Protein AF-A0A1Y1MRV2-F1 (afdb_monomer)

Nearest PDB structures (foldseek):
  1xfr-assembly1_A  TM=6.584E-01  e=7.937E-01  Bombyx mori
  4inx-assembly1_A  TM=5.663E-01  e=7.131E-01  Amyelois transitella
  7nyj-assembly1_A  TM=6.440E-01  e=1.094E+00  Varroa destructor
  1dqe-assembly1_A  TM=5.915E-01  e=1.356E+00  Bombyx mori
  7nza-assembly1_B  TM=6.268E-01  e=1.679E+00  Varroa destructor

Sequence (108 aa):
MKGIFYVLSFFLPLLVADPVKDEDVCLNKLYLDKDVMKPLLEQVIHPVEESVDYNAFLECFWKRIGYMDERGDLYWDDIRVDYEAKFGKSDQLMRVVVHCKKTTPTGQ

Foldseek 3Di:
DFVQLQQVLLCQVVLDPCLPVLLVVLCVVLVHDCVVCVVVSPDNGDRRPPDPSNVSSSQSSCVSVPQADPVGDGVLVVSQVSNCVRPNDDPVSVVSSVVNVVPPPPDD

Solvent-accessible surface area (backbone atoms only — not comparable to full-atom values): 6535 Å² total; per-residue (Å²): 120,62,80,46,62,39,63,46,58,60,46,43,76,77,73,42,95,59,52,67,65,52,48,53,51,30,32,62,75,67,72,48,58,63,81,73,44,43,68,66,70,71,46,63,72,62,84,67,86,79,43,71,67,56,52,55,38,50,55,46,39,36,40,70,77,64,43,27,49,97,89,70,51,65,44,60,68,57,58,47,51,56,45,32,72,74,72,43,91,48,73,66,57,53,53,48,53,55,52,37,62,71,62,39,75,75,90,126

Secondary structure (DSSP, 8-state):
--SHHHHHHHHHHHH-S-HHHHHHHHHHHHT--HHHHHHHHH-S---GGG-HHHHHHHHHHHHHTTSB-TTS-B-HHHHHHHHHHHH---HHHHHHHHHHHHHS----

Structure (mmCIF, N/CA/C/O backbone):
data_AF-A0A1Y1MRV2-F1
#
_entry.id   AF-A0A1Y1MRV2-F1
#
loop_
_atom_site.group_PDB
_atom_site.id
_atom_site.type_symbol
_atom_site.label_atom_id
_atom_site.label_alt_id
_atom_site.label_comp_id
_atom_site.label_asym_id
_atom_site.label_entity_id
_atom_site.label_seq_id
_atom_site.pdbx_PDB_ins_code
_atom_site.Cartn_x
_atom_site.Cartn_y
_atom_site.Cartn_z
_atom_site.occupancy
_atom_site.B_iso_or_equiv
_atom_site.auth_seq_id
_atom_site.auth_comp_id
_atom_site.auth_asym_id
_atom_site.auth_atom_id
_atom_site.pdbx_PDB_model_num
ATOM 1 N N . MET A 1 1 ? 8.090 -0.874 11.199 1.00 47.12 1 MET A N 1
ATOM 2 C CA . MET A 1 1 ? 7.857 -0.328 9.845 1.00 47.12 1 MET A CA 1
ATOM 3 C C . MET A 1 1 ? 6.691 0.662 9.895 1.00 47.12 1 MET A C 1
ATOM 5 O O . MET A 1 1 ? 5.563 0.228 9.765 1.00 47.12 1 MET A O 1
ATOM 9 N N . LYS A 1 2 ? 6.915 1.955 10.199 1.00 47.12 2 LYS A N 1
ATOM 10 C CA . LYS A 1 2 ? 5.810 2.903 10.512 1.00 47.12 2 LYS A CA 1
ATOM 11 C C . LYS A 1 2 ? 5.676 4.088 9.538 1.00 47.12 2 LYS A C 1
ATOM 13 O O . LYS A 1 2 ? 4.581 4.366 9.080 1.00 47.12 2 LYS A O 1
ATOM 18 N N . GLY A 1 3 ? 6.774 4.728 9.122 1.00 44.69 3 GLY A N 1
ATOM 19 C CA . GLY A 1 3 ? 6.742 5.845 8.148 1.00 44.69 3 GLY A CA 1
ATOM 20 C C . GLY A 1 3 ? 6.622 5.426 6.675 1.00 44.69 3 GLY A C 1
ATOM 21 O O . GLY A 1 3 ? 6.618 6.255 5.775 1.00 44.69 3 GLY A O 1
ATOM 22 N N . ILE A 1 4 ? 6.562 4.125 6.431 1.00 51.69 4 ILE A N 1
ATOM 23 C CA . ILE A 1 4 ? 6.777 3.500 5.129 1.00 51.69 4 ILE A CA 1
ATOM 24 C C . ILE A 1 4 ? 5.469 3.378 4.338 1.00 51.69 4 ILE A C 1
ATOM 26 O O . ILE A 1 4 ? 5.418 3.697 3.152 1.00 51.69 4 ILE A O 1
ATOM 30 N N . PHE A 1 5 ? 4.391 2.985 5.016 1.00 54.88 5 PHE A N 1
ATOM 31 C CA . PHE A 1 5 ? 3.065 2.860 4.413 1.00 54.88 5 PHE A CA 1
ATOM 32 C C . PHE A 1 5 ? 2.466 4.210 3.993 1.00 54.88 5 PHE A C 1
ATOM 34 O O . PHE A 1 5 ? 1.745 4.282 2.998 1.00 54.88 5 PHE A O 1
ATOM 41 N N . TYR A 1 6 ? 2.845 5.287 4.692 1.00 54.09 6 TYR A N 1
ATOM 42 C CA . TYR A 1 6 ? 2.492 6.673 4.371 1.00 54.09 6 TYR A CA 1
ATOM 43 C C . TYR A 1 6 ? 2.788 7.024 2.913 1.00 54.09 6 TYR A C 1
ATOM 45 O O . TYR A 1 6 ? 1.934 7.535 2.199 1.00 54.09 6 TYR A O 1
ATOM 53 N N . VAL A 1 7 ? 4.007 6.735 2.453 1.00 52.62 7 VAL A N 1
ATOM 54 C CA . VAL A 1 7 ? 4.438 7.199 1.133 1.00 52.62 7 VAL A CA 1
ATOM 55 C C . VAL A 1 7 ? 3.922 6.297 0.021 1.00 52.62 7 VAL A C 1
ATOM 57 O O . VAL A 1 7 ? 3.755 6.740 -1.108 1.00 52.62 7 VAL A O 1
ATOM 60 N N . LEU A 1 8 ? 3.642 5.034 0.329 1.00 59.50 8 LEU A N 1
ATOM 61 C CA . LEU A 1 8 ? 3.126 4.100 -0.657 1.00 59.50 8 LEU A CA 1
ATOM 62 C C . LEU A 1 8 ? 1.633 4.286 -0.944 1.00 59.50 8 LEU A C 1
ATOM 64 O O . LEU A 1 8 ? 1.218 4.041 -2.073 1.00 59.50 8 LEU A O 1
ATOM 68 N N . SER A 1 9 ? 0.857 4.796 0.017 1.00 58.75 9 SER A N 1
ATOM 69 C CA . SER A 1 9 ? -0.553 5.180 -0.188 1.00 58.75 9 SER A CA 1
ATOM 70 C C . SER A 1 9 ? -0.709 6.209 -1.319 1.00 58.75 9 SER A C 1
ATOM 72 O O . SER A 1 9 ? -1.643 6.138 -2.109 1.00 58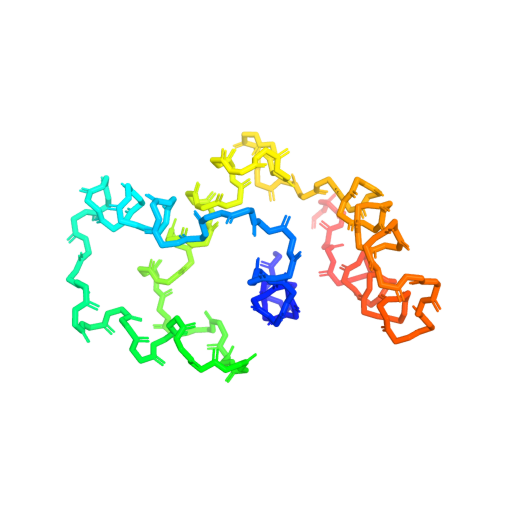.75 9 SER A O 1
ATOM 74 N N . PHE A 1 10 ? 0.286 7.085 -1.498 1.00 58.72 10 PHE A N 1
ATOM 75 C CA . PHE A 1 10 ? 0.367 8.010 -2.634 1.00 58.72 10 PHE A CA 1
ATOM 76 C C . PHE A 1 10 ? 0.469 7.295 -3.996 1.00 58.72 10 PHE A C 1
ATOM 78 O O . PHE A 1 10 ? -0.065 7.763 -4.999 1.00 58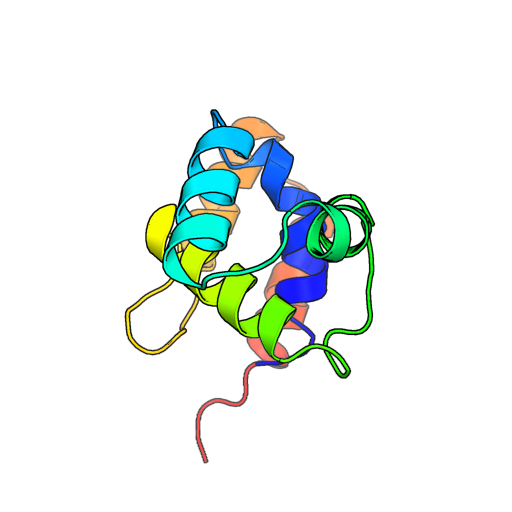.72 10 PHE A O 1
ATOM 85 N N . PHE A 1 11 ? 1.181 6.167 -4.045 1.00 60.19 11 PHE A N 1
ATOM 86 C CA . PHE A 1 11 ? 1.451 5.414 -5.273 1.00 60.19 11 PHE A CA 1
ATOM 87 C C . PHE A 1 11 ? 0.425 4.297 -5.535 1.00 60.19 11 PHE A C 1
ATOM 89 O O . PHE A 1 11 ? 0.420 3.716 -6.619 1.00 60.19 11 PHE A O 1
ATOM 96 N N . LEU A 1 12 ? -0.460 4.010 -4.575 1.00 63.50 12 LEU A N 1
ATOM 97 C CA . LEU A 1 12 ? -1.457 2.934 -4.630 1.00 63.50 12 LEU A CA 1
ATOM 98 C C . LEU A 1 12 ? -2.349 2.981 -5.886 1.00 63.50 12 LEU A C 1
ATOM 100 O O . LEU A 1 12 ? -2.393 1.984 -6.613 1.00 63.50 1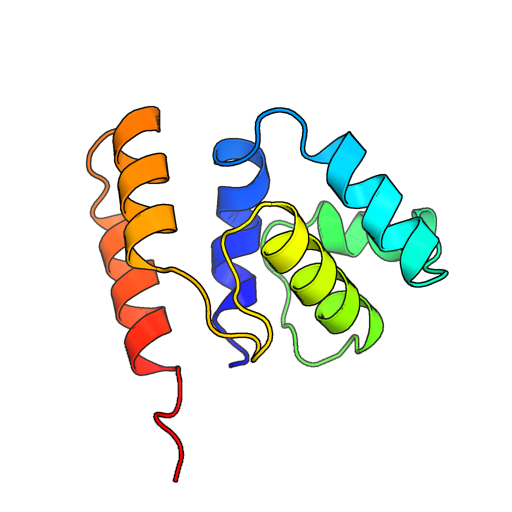2 LEU A O 1
ATOM 104 N N . PRO A 1 13 ? -2.995 4.122 -6.214 1.00 59.69 13 PRO A N 1
ATOM 105 C CA . PRO A 1 13 ? -3.885 4.213 -7.377 1.00 59.69 13 PRO A CA 1
ATOM 106 C C . PRO A 1 13 ? -3.135 4.078 -8.707 1.00 59.69 13 PRO A C 1
ATOM 108 O O . PRO A 1 13 ? -3.729 3.849 -9.755 1.00 59.69 13 PRO A O 1
ATOM 111 N N . LEU A 1 14 ? -1.816 4.263 -8.666 1.00 61.97 14 LEU A N 1
ATOM 112 C CA . LEU A 1 14 ? -0.937 4.269 -9.823 1.00 61.97 14 LEU A CA 1
ATOM 113 C C . LEU A 1 14 ? -0.379 2.866 -10.113 1.00 61.97 14 LEU A C 1
ATOM 115 O O . LEU A 1 14 ? -0.168 2.499 -11.273 1.00 61.97 14 LEU A O 1
ATOM 119 N N . LEU A 1 15 ? -0.166 2.057 -9.074 1.00 62.69 15 LEU A N 1
ATOM 120 C CA . LEU A 1 15 ? 0.409 0.715 -9.176 1.00 62.69 15 LEU A CA 1
ATOM 121 C C . LEU A 1 15 ? -0.634 -0.365 -9.483 1.00 62.69 15 LEU A C 1
ATOM 123 O O . LEU A 1 15 ? -0.325 -1.287 -10.238 1.00 62.69 15 LEU A O 1
ATOM 127 N N . VAL A 1 16 ? -1.869 -0.227 -9.001 1.00 67.19 16 VAL A N 1
ATOM 128 C CA . VAL A 1 16 ? -2.908 -1.265 -9.113 1.00 67.19 16 VAL A CA 1
ATOM 129 C C . VAL A 1 16 ? -3.875 -0.964 -10.264 1.00 67.19 16 VAL A C 1
ATOM 131 O O . VAL A 1 16 ? -4.191 0.189 -10.531 1.00 67.19 16 VAL A O 1
ATOM 134 N N . ALA A 1 17 ? -4.317 -2.000 -10.986 1.00 62.09 17 ALA A N 1
ATOM 135 C CA . ALA A 1 17 ? -5.243 -1.851 -12.115 1.00 62.09 17 ALA A CA 1
ATOM 136 C C . ALA A 1 17 ? -6.692 -1.553 -11.678 1.00 62.09 17 ALA A C 1
ATOM 138 O O . ALA A 1 17 ? -7.400 -0.840 -12.382 1.00 62.09 17 ALA A O 1
ATOM 139 N N . ASP A 1 18 ? -7.116 -2.092 -10.530 1.00 70.00 18 ASP A N 1
ATOM 140 C CA . ASP A 1 18 ? -8.437 -1.869 -9.930 1.00 70.00 18 ASP A CA 1
ATOM 141 C C . ASP A 1 18 ? -8.321 -1.824 -8.391 1.00 70.00 18 ASP A C 1
ATOM 143 O O . ASP A 1 18 ? -8.569 -2.827 -7.714 1.00 70.00 18 ASP A O 1
ATOM 147 N N . PRO A 1 19 ? -7.880 -0.687 -7.821 1.00 69.69 19 PRO A N 1
ATOM 148 C CA . PRO A 1 19 ? -7.671 -0.554 -6.379 1.00 69.69 19 PRO A CA 1
ATOM 149 C C . PRO A 1 19 ? -8.971 -0.727 -5.579 1.00 69.69 19 PRO A C 1
ATOM 151 O O . PRO A 1 19 ? -8.942 -1.305 -4.496 1.00 69.69 19 PRO A O 1
ATOM 154 N N . VAL A 1 20 ? -10.122 -0.349 -6.146 1.00 73.25 20 VAL A N 1
ATOM 155 C CA . VAL A 1 20 ? -11.434 -0.406 -5.476 1.00 73.25 20 VAL A CA 1
ATOM 156 C C . VAL A 1 20 ? -11.837 -1.844 -5.150 1.00 73.25 20 VAL A C 1
ATOM 158 O O . VAL A 1 20 ? -12.339 -2.130 -4.062 1.00 73.25 20 VAL A O 1
ATOM 161 N N . LYS A 1 21 ? -11.589 -2.781 -6.071 1.00 81.50 21 LYS A N 1
ATOM 162 C CA . LYS A 1 21 ? -11.896 -4.197 -5.843 1.00 81.50 21 LYS A CA 1
ATOM 163 C C . LYS A 1 21 ? -11.060 -4.794 -4.710 1.00 81.50 21 LYS A C 1
ATOM 165 O O . LYS A 1 21 ? -11.573 -5.584 -3.917 1.00 81.50 21 LYS A O 1
ATOM 170 N N . ASP A 1 22 ? -9.773 -4.472 -4.658 1.00 83.62 22 ASP A N 1
ATOM 171 C CA . ASP A 1 22 ? -8.875 -5.020 -3.642 1.00 83.62 22 ASP A CA 1
ATOM 172 C C . ASP A 1 22 ? -9.074 -4.346 -2.275 1.00 83.62 22 ASP A C 1
ATOM 174 O O . ASP A 1 22 ? -9.000 -5.028 -1.248 1.00 83.62 22 ASP A O 1
ATOM 178 N N . GLU A 1 23 ? -9.445 -3.063 -2.266 1.00 83.31 23 GLU A N 1
ATOM 179 C CA . GLU A 1 23 ? -9.914 -2.330 -1.086 1.00 83.31 23 GLU A CA 1
ATOM 180 C C . GLU A 1 23 ? -11.142 -3.010 -0.468 1.00 83.31 23 GLU A C 1
ATOM 182 O O . GLU A 1 23 ? -11.111 -3.389 0.705 1.00 83.31 23 GLU A O 1
ATOM 187 N N . ASP A 1 24 ? -12.197 -3.243 -1.259 1.00 86.75 24 ASP A N 1
ATOM 188 C CA . ASP A 1 24 ? -13.451 -3.833 -0.775 1.00 86.75 24 ASP A CA 1
ATOM 189 C C . ASP A 1 24 ? -13.234 -5.227 -0.167 1.00 86.75 24 ASP A C 1
ATOM 191 O O . ASP A 1 24 ? -13.871 -5.590 0.826 1.00 86.75 24 ASP A O 1
ATOM 195 N N . VAL A 1 25 ? -12.314 -6.028 -0.711 1.00 89.25 25 VAL A N 1
ATOM 196 C CA . VAL A 1 25 ? -12.004 -7.341 -0.128 1.00 89.25 25 VAL A CA 1
ATOM 197 C C . VAL A 1 25 ? -11.332 -7.207 1.235 1.00 89.25 25 VAL A C 1
ATOM 199 O O . VAL A 1 25 ? -11.666 -7.963 2.149 1.00 89.25 25 VAL A O 1
ATOM 202 N N . CYS A 1 26 ? -10.410 -6.260 1.399 1.00 89.81 26 CYS A N 1
ATOM 203 C CA . CYS A 1 26 ? -9.732 -6.059 2.675 1.00 89.81 26 CYS A CA 1
ATOM 204 C C . CYS A 1 26 ? -10.636 -5.432 3.739 1.00 89.81 26 CYS A C 1
ATOM 206 O O . CYS A 1 26 ? -10.601 -5.886 4.883 1.00 89.81 26 CYS A O 1
ATOM 208 N N . LEU A 1 27 ? -11.509 -4.494 3.362 1.00 90.00 27 LEU A N 1
ATOM 209 C CA . LEU A 1 27 ? -12.539 -3.955 4.257 1.00 90.00 27 LEU A CA 1
ATOM 210 C C . LEU A 1 27 ? -13.460 -5.067 4.773 1.00 90.00 27 LEU A C 1
ATOM 212 O O . LEU A 1 27 ? -13.633 -5.220 5.981 1.00 90.00 27 LEU A O 1
ATOM 216 N N . ASN A 1 28 ? -13.969 -5.913 3.872 1.00 91.88 28 ASN A N 1
ATOM 217 C CA . ASN A 1 28 ? -14.844 -7.027 4.242 1.00 91.88 28 ASN A CA 1
ATOM 218 C C . ASN A 1 28 ? -14.131 -8.079 5.102 1.00 91.88 28 ASN A C 1
ATOM 220 O O . ASN A 1 28 ? -14.697 -8.568 6.076 1.00 91.88 28 ASN A O 1
ATOM 224 N N . LYS A 1 29 ? -12.885 -8.435 4.763 1.00 91.44 29 LYS A N 1
ATOM 225 C CA . LYS A 1 29 ? -12.108 -9.444 5.502 1.00 91.44 29 LYS A CA 1
ATOM 226 C C . LYS A 1 29 ? -11.822 -9.018 6.943 1.00 91.44 29 LYS A C 1
ATOM 228 O O . LYS A 1 29 ? -11.766 -9.872 7.825 1.00 91.44 29 LYS A O 1
ATOM 233 N N . LEU A 1 30 ? -11.604 -7.724 7.158 1.00 91.38 30 LEU A N 1
ATOM 234 C CA . LEU A 1 30 ? -11.263 -7.150 8.457 1.00 91.38 30 LEU A CA 1
ATOM 235 C C . LEU A 1 30 ? -12.484 -6.617 9.217 1.00 91.38 30 LEU A C 1
ATOM 237 O O . LEU A 1 30 ? -12.325 -6.142 10.336 1.00 91.38 30 LEU A O 1
ATOM 241 N N . TYR A 1 31 ? -13.688 -6.727 8.644 1.00 92.31 31 TYR A N 1
ATOM 242 C CA . TYR A 1 31 ? -14.927 -6.174 9.202 1.00 92.31 31 TYR A CA 1
ATOM 243 C C . TYR A 1 31 ? -14.838 -4.665 9.476 1.00 92.31 31 TYR A C 1
ATOM 245 O O . TYR A 1 31 ? -15.373 -4.171 10.468 1.00 92.31 31 TYR A O 1
ATOM 253 N N . LEU A 1 32 ? -14.150 -3.936 8.594 1.00 89.25 32 LEU A N 1
ATOM 254 C CA . LEU A 1 32 ? -13.983 -2.493 8.705 1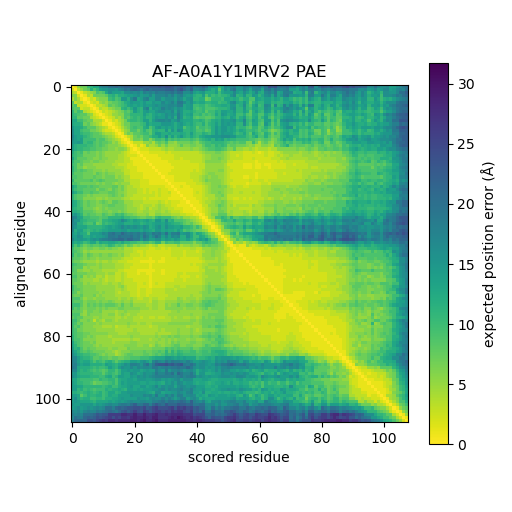.00 89.25 32 LEU A CA 1
ATOM 255 C C . LEU A 1 32 ? -15.122 -1.764 8.000 1.00 89.25 32 LEU A C 1
ATOM 257 O O . LEU A 1 32 ? -15.513 -2.114 6.884 1.00 89.25 32 LEU A O 1
ATOM 261 N N . ASP A 1 33 ? -15.626 -0.719 8.647 1.00 88.88 33 ASP A N 1
ATOM 262 C CA . ASP A 1 33 ? -16.658 0.136 8.078 1.00 88.88 33 ASP A CA 1
ATOM 263 C C . ASP A 1 33 ? -16.066 0.984 6.943 1.00 88.88 33 ASP A C 1
ATOM 265 O O . ASP A 1 33 ? -15.129 1.762 7.137 1.00 88.88 33 ASP A O 1
ATOM 269 N N . LYS A 1 34 ? -16.625 0.828 5.740 1.00 84.31 34 LYS A N 1
ATOM 270 C CA . LYS A 1 34 ? -16.166 1.537 4.545 1.00 84.31 34 LYS A CA 1
ATOM 271 C C . LYS A 1 34 ? -16.262 3.051 4.700 1.00 84.31 34 LYS A C 1
ATOM 273 O O . LYS A 1 34 ? -15.347 3.735 4.259 1.00 84.31 34 LYS A O 1
ATOM 278 N N . ASP A 1 35 ? -17.309 3.576 5.325 1.00 85.81 35 ASP A N 1
ATOM 279 C CA . ASP A 1 35 ? -17.503 5.019 5.482 1.00 85.81 35 ASP A CA 1
ATOM 280 C C . ASP A 1 35 ? -16.535 5.608 6.516 1.00 85.81 35 ASP A C 1
ATOM 282 O O . ASP A 1 35 ? -16.091 6.747 6.366 1.00 85.81 35 ASP A O 1
ATOM 286 N N . VAL A 1 36 ? -16.139 4.816 7.519 1.00 83.31 36 VAL A N 1
ATOM 287 C CA . VAL A 1 36 ? -15.094 5.185 8.492 1.00 83.31 36 VAL A CA 1
ATOM 288 C C . VAL A 1 36 ? -13.702 5.129 7.863 1.00 83.31 36 VAL A C 1
ATOM 290 O O . VAL A 1 36 ? -12.871 6.004 8.111 1.00 83.31 36 VAL A O 1
ATOM 293 N N . MET A 1 37 ? -13.443 4.125 7.024 1.00 81.88 37 MET A N 1
ATOM 294 C CA . MET A 1 37 ? -12.142 3.934 6.382 1.00 81.88 37 MET A CA 1
ATOM 295 C C . MET A 1 37 ? -11.918 4.872 5.198 1.00 81.88 37 MET A C 1
ATOM 297 O O . MET A 1 37 ? -10.798 5.328 4.986 1.00 81.88 37 MET A O 1
ATOM 301 N N . LYS A 1 38 ? -12.965 5.209 4.444 1.00 78.31 38 LYS A N 1
ATOM 302 C CA . LYS A 1 38 ? -12.908 6.068 3.256 1.00 78.31 38 LYS A CA 1
ATOM 303 C C . LYS A 1 38 ? -12.106 7.366 3.446 1.00 78.31 38 LYS A C 1
ATOM 305 O O . LYS A 1 38 ? -11.207 7.590 2.643 1.00 78.31 38 LYS A O 1
ATOM 310 N N . PRO A 1 39 ? -12.320 8.196 4.485 1.00 75.00 39 PRO A N 1
ATOM 311 C CA . PRO A 1 39 ? -11.516 9.405 4.674 1.00 75.00 39 PRO A CA 1
ATOM 312 C C . PRO A 1 39 ? -10.033 9.124 4.959 1.00 75.00 39 PRO A C 1
ATOM 314 O O . PRO A 1 39 ? -9.207 9.997 4.707 1.00 75.00 39 PRO A O 1
ATOM 317 N N . LEU A 1 40 ? -9.685 7.940 5.474 1.00 73.25 40 LEU A N 1
ATOM 318 C CA . LEU A 1 40 ? -8.294 7.513 5.660 1.00 73.25 40 LEU A CA 1
ATOM 319 C C . LEU A 1 40 ? -7.681 7.035 4.338 1.00 73.25 40 LEU A C 1
ATOM 321 O O . LEU A 1 40 ? -6.515 7.295 4.089 1.00 73.25 40 LEU A O 1
ATOM 325 N N . LEU A 1 41 ? -8.467 6.377 3.485 1.00 71.56 41 LEU A N 1
ATOM 326 C CA . LEU A 1 41 ? -8.031 5.875 2.176 1.00 71.56 41 LEU A CA 1
ATOM 327 C C . LEU A 1 41 ? -7.930 6.977 1.111 1.00 71.56 41 LEU A C 1
ATOM 329 O O . LEU A 1 41 ? -7.084 6.910 0.225 1.00 71.56 41 LEU A O 1
ATOM 333 N N . GLU A 1 42 ? -8.804 7.983 1.179 1.00 69.06 42 GLU A N 1
ATOM 334 C CA . GLU A 1 42 ? -8.859 9.088 0.212 1.00 69.06 42 GLU A CA 1
ATOM 335 C C . GLU A 1 42 ? -7.867 10.206 0.523 1.00 69.06 42 GLU A C 1
ATOM 337 O O . GLU A 1 42 ? -7.517 11.005 -0.353 1.00 69.06 42 GLU A O 1
ATOM 342 N N . GLN A 1 43 ? -7.415 10.307 1.770 1.00 58.25 43 GLN A N 1
ATOM 343 C CA . GLN A 1 43 ? -6.341 11.226 2.071 1.00 58.25 43 GLN A CA 1
ATOM 344 C C . GLN A 1 43 ? -5.048 10.705 1.426 1.00 58.25 43 GLN A C 1
ATOM 346 O O . GLN A 1 43 ? -4.799 9.513 1.293 1.00 58.25 43 GLN A O 1
ATOM 351 N N . VAL A 1 44 ? -4.154 11.629 1.096 1.00 49.94 44 VAL A N 1
ATOM 352 C CA . VAL A 1 44 ? -2.886 11.316 0.421 1.00 49.94 44 VAL A CA 1
ATOM 353 C C . VAL A 1 44 ? -1.733 11.100 1.421 1.00 49.94 44 VAL A C 1
ATOM 355 O O . VAL A 1 44 ? -0.707 10.509 1.092 1.00 49.94 44 VAL A O 1
ATOM 358 N N . ILE A 1 45 ? -1.892 11.615 2.645 1.00 50.06 45 ILE A N 1
ATOM 359 C CA . ILE A 1 45 ? -0.866 11.776 3.683 1.00 50.06 45 ILE A CA 1
ATOM 360 C C . ILE A 1 45 ? -1.558 11.660 5.062 1.00 50.06 45 ILE A C 1
ATOM 362 O O . ILE A 1 45 ? -2.364 12.529 5.389 1.00 50.06 45 ILE A O 1
ATOM 366 N N . HIS A 1 46 ? -1.286 10.624 5.874 1.00 49.62 46 HIS A N 1
ATOM 367 C CA . HIS A 1 46 ? -1.768 10.539 7.279 1.00 49.62 46 HIS A CA 1
ATOM 368 C C . HIS A 1 46 ? -0.696 9.961 8.197 1.00 49.62 46 HIS A C 1
ATOM 370 O O . HIS A 1 46 ? -0.084 8.948 7.853 1.00 49.62 46 HIS A O 1
ATOM 376 N N . PRO A 1 47 ? -0.505 10.524 9.399 1.00 48.22 47 PRO A N 1
ATOM 377 C CA . PRO A 1 47 ? 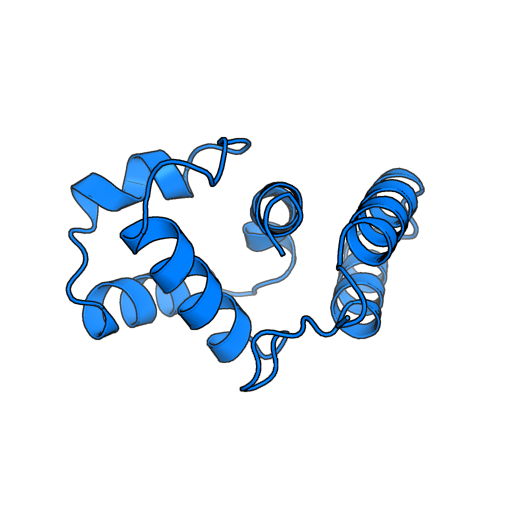0.282 9.864 10.427 1.00 48.22 47 PRO A CA 1
ATOM 378 C C . PRO A 1 47 ? -0.348 8.503 10.763 1.00 48.22 47 PRO A C 1
ATOM 380 O O . PRO A 1 47 ? -1.478 8.408 11.227 1.00 48.22 47 PRO A O 1
ATOM 383 N N . VAL A 1 48 ? 0.412 7.435 10.518 1.00 51.75 48 VAL A N 1
ATOM 384 C CA . VAL A 1 48 ? 0.011 6.024 10.691 1.00 51.75 48 VAL A CA 1
ATOM 385 C C . VAL A 1 48 ? -0.186 5.646 12.175 1.00 51.75 48 VAL A C 1
ATOM 387 O O . VAL A 1 48 ? -0.628 4.546 12.505 1.00 51.75 48 VAL A O 1
ATOM 390 N N . GLU A 1 49 ? 0.150 6.556 13.090 1.00 50.88 49 GLU A N 1
ATOM 391 C CA . GLU A 1 49 ? 0.294 6.273 14.519 1.00 50.88 49 GLU A CA 1
ATOM 392 C C . GLU A 1 49 ? -1.026 6.090 15.283 1.00 50.88 49 GLU A C 1
ATOM 394 O O . GLU A 1 49 ? -0.969 5.635 16.422 1.00 50.88 49 GLU A O 1
ATOM 399 N N . GLU A 1 50 ? -2.199 6.345 14.690 1.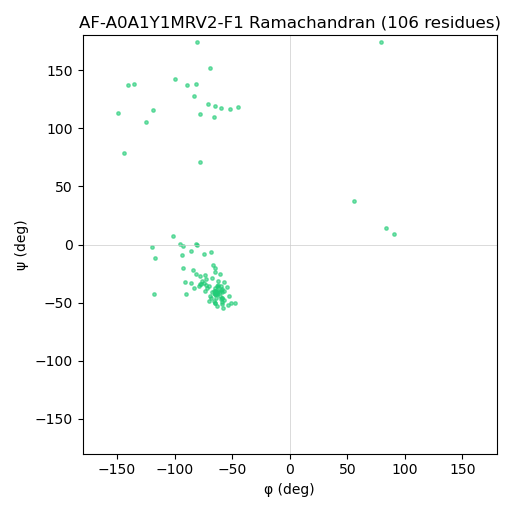00 55.94 50 GLU A N 1
ATOM 400 C CA . GLU A 1 50 ? -3.449 6.383 15.472 1.00 55.94 50 GLU A CA 1
ATOM 401 C C . GLU A 1 50 ? -4.510 5.327 15.120 1.00 55.94 50 GLU A C 1
ATOM 403 O O . GLU A 1 50 ? -5.427 5.127 15.913 1.00 55.94 50 GLU A O 1
ATOM 408 N N . SER A 1 51 ? -4.393 4.590 14.005 1.00 69.00 51 SER A N 1
ATOM 409 C CA . SER A 1 51 ? -5.428 3.615 13.610 1.00 69.00 51 SER A CA 1
ATOM 410 C C . SER A 1 51 ? -4.875 2.202 13.405 1.00 69.00 51 SER A C 1
ATOM 412 O O . SER A 1 51 ? -4.210 1.896 12.412 1.00 69.00 51 SER A O 1
ATOM 414 N N . VAL A 1 52 ? -5.162 1.319 14.369 1.00 77.81 52 VAL A N 1
ATOM 415 C CA . VAL A 1 52 ? -4.901 -0.133 14.280 1.00 77.81 52 VAL A CA 1
ATOM 416 C C . VAL A 1 52 ? -5.598 -0.724 13.053 1.00 77.81 52 VAL A C 1
ATOM 418 O O . VAL A 1 52 ? -4.996 -1.504 12.318 1.00 77.81 52 VAL A O 1
ATOM 421 N N . ASP A 1 53 ? -6.820 -0.270 12.787 1.00 83.44 53 ASP A N 1
ATOM 422 C CA . ASP A 1 53 ? -7.640 -0.705 11.658 1.00 83.44 53 ASP A CA 1
ATOM 423 C C . ASP A 1 53 ? -7.024 -0.309 10.312 1.00 83.44 53 ASP A C 1
ATOM 425 O O . ASP A 1 53 ? -6.979 -1.113 9.383 1.00 83.44 53 ASP A O 1
ATOM 429 N N . TYR A 1 54 ? -6.462 0.899 10.217 1.00 78.44 54 TYR A N 1
ATOM 430 C CA . TYR A 1 54 ? -5.766 1.358 9.015 1.00 78.44 54 TYR A CA 1
ATOM 431 C C . TYR A 1 54 ? -4.491 0.565 8.731 1.00 78.44 54 TYR A C 1
ATOM 433 O O . TYR A 1 54 ? -4.222 0.198 7.588 1.00 78.44 54 TYR A O 1
ATOM 441 N N . ASN A 1 55 ? -3.729 0.235 9.774 1.00 78.62 55 ASN A N 1
ATOM 442 C CA . ASN A 1 55 ? -2.545 -0.609 9.636 1.00 78.62 55 ASN A CA 1
ATOM 443 C C . ASN A 1 55 ? -2.903 -2.026 9.175 1.00 78.62 55 ASN A C 1
ATOM 445 O O . ASN A 1 55 ? -2.303 -2.532 8.227 1.00 78.62 55 ASN A O 1
ATOM 449 N N . ALA A 1 56 ? -3.922 -2.635 9.787 1.00 84.75 56 ALA A N 1
ATOM 450 C CA . ALA A 1 56 ? -4.420 -3.947 9.382 1.00 84.75 56 ALA A CA 1
ATOM 451 C C . ALA A 1 56 ? -4.934 -3.936 7.932 1.00 84.75 56 ALA A C 1
ATOM 453 O O . ALA A 1 56 ? -4.663 -4.865 7.164 1.00 84.75 56 ALA A O 1
ATOM 454 N N . PHE A 1 57 ? -5.636 -2.868 7.541 1.00 86.88 57 PHE A N 1
ATOM 455 C CA . PHE A 1 57 ? -6.089 -2.663 6.171 1.00 86.88 57 PHE A CA 1
ATOM 456 C C . PHE A 1 57 ? -4.915 -2.633 5.185 1.00 86.88 57 PHE A C 1
ATOM 458 O O . PHE A 1 57 ? -4.924 -3.382 4.207 1.00 86.88 57 PHE A O 1
ATOM 465 N N . LEU A 1 58 ? -3.888 -1.821 5.454 1.00 81.50 58 LEU A N 1
ATOM 466 C CA . LEU A 1 58 ? -2.713 -1.699 4.591 1.00 81.50 58 LEU A CA 1
ATOM 467 C C . LEU A 1 58 ? -1.985 -3.035 4.440 1.00 81.50 58 LEU A C 1
ATOM 469 O O . LEU A 1 58 ? -1.674 -3.429 3.320 1.00 81.50 58 LEU A O 1
ATOM 473 N N . GLU A 1 59 ? -1.747 -3.761 5.533 1.00 84.69 59 GLU A N 1
ATOM 474 C CA . GLU A 1 59 ? -1.123 -5.088 5.471 1.00 84.69 59 GLU A CA 1
ATOM 475 C C . GLU A 1 59 ? -1.937 -6.062 4.613 1.00 84.69 59 GLU A C 1
ATOM 477 O O . GLU A 1 59 ? -1.380 -6.744 3.749 1.00 84.69 59 GLU A O 1
ATOM 482 N N . CYS A 1 60 ? -3.261 -6.104 4.800 1.00 88.12 60 CYS A N 1
ATOM 483 C CA . CYS A 1 60 ? -4.135 -6.919 3.960 1.00 88.12 60 CYS A CA 1
ATOM 484 C C . CYS A 1 60 ? -3.991 -6.542 2.485 1.00 88.12 60 CYS A C 1
ATOM 486 O O . CYS A 1 60 ? -3.827 -7.421 1.634 1.00 88.12 60 CYS A O 1
ATOM 488 N N . PHE A 1 61 ? -4.042 -5.245 2.193 1.00 86.12 61 PHE A N 1
ATOM 489 C CA . PHE A 1 61 ? -4.032 -4.733 0.836 1.00 86.12 61 PHE A CA 1
ATOM 490 C C . PHE A 1 61 ? -2.705 -5.040 0.138 1.00 86.12 61 PHE A C 1
ATOM 492 O O . PHE A 1 61 ? -2.704 -5.639 -0.934 1.00 86.12 61 PHE A O 1
ATOM 499 N N . TRP A 1 62 ? -1.571 -4.731 0.774 1.00 84.56 62 TRP A N 1
ATOM 500 C CA . TRP A 1 62 ? -0.238 -4.964 0.214 1.00 84.56 62 TRP A CA 1
ATOM 501 C C . TRP A 1 62 ? 0.065 -6.442 -0.031 1.00 84.56 62 TRP A C 1
ATOM 503 O O . TRP A 1 62 ? 0.629 -6.778 -1.076 1.00 84.56 62 TRP A O 1
ATOM 513 N N . LYS A 1 63 ? -0.349 -7.332 0.883 1.00 88.50 63 LYS A N 1
ATOM 514 C CA . LYS A 1 63 ? -0.252 -8.786 0.669 1.00 88.50 63 LYS A CA 1
ATOM 515 C C . LYS A 1 63 ? -1.105 -9.222 -0.515 1.00 88.50 63 LYS A C 1
ATOM 517 O O . LYS A 1 63 ? -0.675 -10.020 -1.341 1.00 88.50 63 LYS A O 1
ATOM 522 N N . ARG A 1 64 ? -2.319 -8.679 -0.617 1.00 87.75 64 ARG A N 1
ATOM 523 C CA . ARG A 1 64 ? -3.283 -9.035 -1.659 1.00 87.75 64 ARG A CA 1
ATOM 524 C C . ARG A 1 64 ? -2.810 -8.653 -3.058 1.00 87.75 64 ARG A C 1
ATOM 526 O O . ARG A 1 64 ? -2.956 -9.460 -3.971 1.00 87.75 64 ARG A O 1
ATOM 533 N N . ILE A 1 65 ? -2.239 -7.463 -3.215 1.00 85.62 65 ILE A N 1
ATOM 534 C CA . ILE A 1 65 ? -1.693 -7.012 -4.502 1.00 85.62 65 ILE A CA 1
ATOM 535 C C . ILE A 1 65 ? -0.287 -7.562 -4.780 1.00 85.62 65 ILE A C 1
ATOM 537 O O . ILE A 1 65 ? 0.284 -7.276 -5.826 1.00 85.62 65 ILE A O 1
ATOM 541 N N . GLY A 1 66 ? 0.257 -8.370 -3.863 1.00 88.19 66 GLY A N 1
ATOM 542 C CA . GLY A 1 66 ? 1.467 -9.155 -4.081 1.00 88.19 66 GLY A CA 1
ATOM 543 C C . GLY A 1 66 ? 2.780 -8.416 -3.850 1.00 88.19 66 GLY A C 1
ATOM 544 O O . GLY A 1 66 ? 3.812 -8.940 -4.243 1.00 88.19 66 GLY A O 1
ATOM 545 N N . TYR A 1 67 ? 2.775 -7.244 -3.206 1.00 86.50 67 TYR A N 1
ATOM 546 C CA . TYR A 1 67 ? 4.003 -6.495 -2.895 1.00 86.50 67 TYR A CA 1
ATOM 547 C C . TYR A 1 67 ? 4.458 -6.636 -1.439 1.00 86.50 67 TYR A C 1
ATOM 549 O O . TYR A 1 67 ? 5.367 -5.925 -1.021 1.00 86.50 67 TYR A O 1
ATOM 557 N N . MET A 1 68 ? 3.832 -7.504 -0.647 1.00 85.62 68 MET A N 1
ATOM 558 C CA . MET A 1 68 ? 4.227 -7.772 0.734 1.00 85.62 68 MET A CA 1
ATOM 559 C C . MET A 1 68 ? 4.237 -9.272 1.006 1.00 85.62 68 MET A C 1
ATOM 561 O O .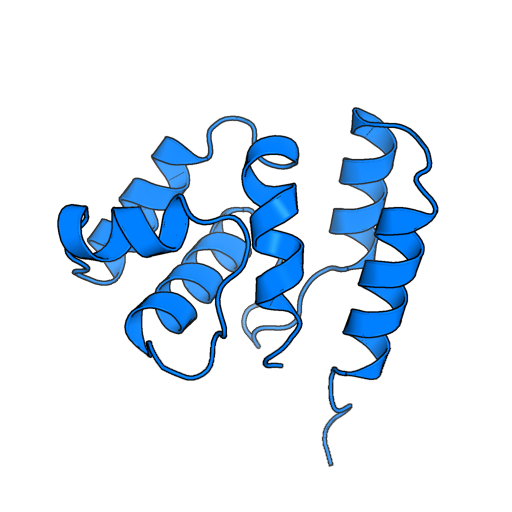 MET A 1 68 ? 3.314 -9.981 0.606 1.00 85.62 68 MET A O 1
ATOM 565 N N . ASP A 1 69 ? 5.264 -9.734 1.717 1.00 86.94 69 ASP A N 1
ATOM 566 C CA . ASP A 1 69 ? 5.374 -11.117 2.169 1.00 86.94 69 ASP A CA 1
ATOM 567 C C . ASP A 1 69 ? 4.549 -11.394 3.439 1.00 86.94 69 ASP A C 1
ATOM 569 O O . ASP A 1 69 ? 3.980 -10.503 4.072 1.00 86.94 69 ASP A O 1
ATOM 573 N N . GLU A 1 70 ? 4.489 -12.657 3.865 1.00 87.50 70 GLU A N 1
ATOM 574 C CA . GLU A 1 70 ? 3.704 -13.022 5.048 1.00 87.50 70 GLU A CA 1
ATOM 575 C C . GLU A 1 70 ? 4.215 -12.418 6.363 1.00 87.50 70 GLU A C 1
ATOM 577 O O . GLU A 1 70 ? 3.437 -12.294 7.313 1.00 87.50 70 GLU A O 1
ATOM 582 N N . ARG A 1 71 ? 5.484 -11.999 6.413 1.00 83.56 71 ARG A N 1
ATOM 583 C CA . ARG A 1 71 ? 6.124 -11.375 7.579 1.00 83.56 71 ARG A CA 1
ATOM 584 C C . ARG A 1 71 ? 5.892 -9.865 7.637 1.00 83.56 71 ARG A C 1
ATOM 586 O O . ARG A 1 71 ? 6.258 -9.245 8.632 1.00 83.56 71 ARG A O 1
ATOM 593 N N . GLY A 1 72 ? 5.262 -9.294 6.612 1.00 77.06 72 GLY A N 1
ATOM 594 C CA . GLY A 1 72 ? 5.018 -7.860 6.507 1.00 77.06 72 GLY A CA 1
ATOM 595 C C . GLY A 1 72 ? 6.133 -7.100 5.788 1.00 77.06 72 GLY A C 1
ATOM 596 O O . GLY A 1 72 ? 6.115 -5.869 5.782 1.00 77.06 72 GLY A O 1
ATOM 597 N N . ASP A 1 73 ? 7.091 -7.803 5.177 1.00 81.31 73 ASP A N 1
ATOM 598 C CA . ASP A 1 73 ? 8.177 -7.179 4.429 1.00 81.31 73 ASP A CA 1
ATOM 599 C C . ASP A 1 73 ? 7.713 -6.838 3.008 1.00 81.31 73 ASP A C 1
ATOM 601 O O . ASP A 1 73 ? 7.205 -7.686 2.274 1.00 81.31 73 ASP A O 1
ATOM 605 N N . LEU A 1 74 ? 7.904 -5.581 2.605 1.00 81.38 74 LEU A N 1
ATOM 606 C CA . LEU A 1 74 ? 7.531 -5.094 1.276 1.00 81.38 74 LEU A CA 1
ATOM 607 C C . LEU A 1 74 ? 8.590 -5.447 0.216 1.00 81.38 74 LEU A C 1
ATOM 609 O O . LEU A 1 74 ? 9.792 -5.246 0.421 1.00 81.38 74 LEU A O 1
ATOM 613 N N . TYR A 1 75 ? 8.142 -5.877 -0.963 1.00 85.25 75 TYR A N 1
ATOM 614 C CA . TYR A 1 75 ? 8.965 -6.119 -2.150 1.00 85.25 75 TYR A CA 1
ATOM 615 C C . TYR A 1 75 ? 9.317 -4.801 -2.853 1.00 85.25 75 TYR A C 1
ATOM 617 O O . TYR A 1 75 ? 8.833 -4.461 -3.929 1.00 85.25 75 TYR A O 1
ATOM 625 N N . TRP A 1 76 ? 10.187 -4.022 -2.211 1.00 78.12 76 TRP A N 1
ATOM 626 C CA . TRP A 1 76 ? 10.579 -2.678 -2.648 1.00 78.12 76 TRP A CA 1
ATOM 627 C C . TRP A 1 76 ? 11.107 -2.578 -4.071 1.00 78.12 76 TRP A C 1
ATOM 629 O O . TRP A 1 76 ? 10.916 -1.554 -4.727 1.00 78.12 76 TRP A O 1
ATOM 639 N N . ASP A 1 77 ? 11.847 -3.593 -4.509 1.00 81.81 77 ASP A N 1
ATOM 640 C CA . ASP A 1 77 ? 12.452 -3.573 -5.833 1.00 81.81 77 ASP A CA 1
ATOM 641 C C . ASP A 1 77 ? 11.389 -3.777 -6.918 1.00 81.81 77 ASP A C 1
ATOM 643 O O . ASP A 1 77 ? 11.465 -3.093 -7.937 1.00 81.81 77 ASP A O 1
ATOM 647 N N . ASP A 1 78 ? 10.365 -4.591 -6.647 1.00 84.62 78 ASP A N 1
ATOM 648 C CA . ASP A 1 78 ? 9.225 -4.824 -7.540 1.00 84.62 78 ASP A CA 1
ATOM 649 C C . ASP A 1 78 ? 8.342 -3.574 -7.624 1.00 84.62 78 ASP A C 1
ATOM 651 O O . ASP A 1 78 ? 8.103 -3.062 -8.716 1.00 84.62 78 ASP A O 1
ATOM 655 N N . ILE A 1 79 ? 7.987 -2.982 -6.472 1.00 79.56 79 ILE A N 1
ATOM 656 C CA . ILE A 1 79 ? 7.253 -1.702 -6.402 1.00 79.56 79 ILE A CA 1
ATOM 657 C C . ILE A 1 79 ? 7.959 -0.625 -7.239 1.00 79.56 79 ILE A C 1
ATOM 659 O O . ILE A 1 79 ? 7.320 0.135 -7.970 1.00 79.56 79 ILE A O 1
ATOM 663 N N . ARG A 1 80 ? 9.293 -0.539 -7.133 1.00 76.75 80 ARG A N 1
ATOM 664 C CA . ARG A 1 80 ? 10.089 0.416 -7.911 1.00 76.75 80 ARG A CA 1
ATOM 665 C C . ARG A 1 80 ? 10.017 0.117 -9.405 1.00 76.75 80 ARG A C 1
ATOM 667 O O . ARG A 1 80 ? 9.792 1.046 -10.174 1.00 76.75 80 ARG A O 1
ATOM 674 N N . VAL A 1 81 ? 10.253 -1.131 -9.810 1.00 82.88 81 VAL A N 1
ATOM 675 C CA . VAL A 1 81 ? 10.259 -1.531 -11.227 1.00 82.88 81 VAL A CA 1
ATOM 676 C C . VAL A 1 81 ? 8.909 -1.230 -11.873 1.00 82.88 81 VAL A C 1
ATOM 678 O O . VAL A 1 81 ? 8.878 -0.602 -12.930 1.00 82.88 81 VAL A O 1
ATOM 681 N N . ASP A 1 82 ? 7.809 -1.583 -11.213 1.00 80.75 82 ASP A N 1
ATOM 682 C CA . ASP A 1 82 ? 6.464 -1.389 -11.756 1.00 80.75 82 ASP A CA 1
ATOM 683 C C . ASP A 1 82 ? 6.065 0.088 -11.817 1.00 80.75 82 ASP A C 1
ATOM 685 O O . ASP A 1 82 ? 5.434 0.532 -12.783 1.00 80.75 82 ASP A O 1
ATOM 689 N N . TYR A 1 83 ? 6.496 0.892 -10.843 1.00 75.44 83 TYR A N 1
ATOM 690 C CA . TYR A 1 83 ? 6.322 2.338 -10.920 1.00 75.44 83 TYR A CA 1
ATOM 691 C C . TYR A 1 83 ? 7.131 2.957 -12.066 1.00 75.44 83 TYR A C 1
ATOM 693 O O . TYR A 1 83 ? 6.594 3.739 -12.853 1.00 75.44 83 TYR A O 1
ATOM 701 N N . GLU A 1 84 ? 8.420 2.622 -12.181 1.00 78.62 84 GLU A N 1
ATOM 702 C CA . GLU A 1 84 ? 9.286 3.146 -13.242 1.00 78.62 84 GLU A CA 1
ATOM 703 C C . GLU A 1 84 ? 8.798 2.725 -14.633 1.00 78.62 84 GLU A C 1
ATOM 705 O O . GLU A 1 84 ? 8.879 3.516 -15.573 1.00 78.62 84 GLU A O 1
ATOM 710 N N . ALA A 1 85 ? 8.245 1.518 -14.769 1.00 80.50 85 ALA A N 1
ATOM 711 C CA . ALA A 1 85 ? 7.648 1.043 -16.012 1.00 80.50 85 ALA A CA 1
ATOM 712 C C . ALA A 1 85 ? 6.411 1.861 -16.418 1.00 80.50 85 ALA A C 1
ATOM 714 O O . ALA A 1 85 ? 6.218 2.127 -17.605 1.00 80.50 85 ALA A O 1
ATOM 715 N N . LYS A 1 86 ? 5.586 2.287 -15.452 1.00 73.19 86 LYS A N 1
ATOM 716 C CA . LYS A 1 86 ? 4.365 3.066 -15.717 1.00 73.19 86 LYS A CA 1
ATOM 717 C C . LYS A 1 86 ? 4.606 4.567 -15.896 1.00 73.19 86 LYS A C 1
ATOM 719 O O . LYS A 1 86 ? 3.941 5.184 -16.723 1.00 73.19 86 LYS A O 1
ATOM 724 N N . PHE A 1 87 ? 5.528 5.160 -15.138 1.00 71.06 87 PHE A N 1
ATOM 725 C CA . PHE A 1 87 ? 5.689 6.623 -15.057 1.00 71.06 87 PHE A CA 1
ATOM 726 C C . PHE A 1 87 ? 7.065 7.129 -15.502 1.00 71.06 87 PHE A C 1
ATOM 728 O O . PHE A 1 87 ? 7.299 8.337 -15.527 1.00 71.06 87 PHE A O 1
ATOM 735 N N . GLY A 1 88 ? 7.975 6.228 -15.872 1.00 69.88 88 GLY A N 1
ATOM 736 C CA . GLY A 1 88 ? 9.372 6.552 -16.134 1.00 69.88 88 GLY A CA 1
ATOM 737 C C . GLY A 1 88 ? 10.192 6.702 -14.850 1.00 69.88 88 GLY A C 1
ATOM 738 O O . GLY A 1 88 ? 9.685 6.651 -13.727 1.00 69.88 88 GLY A O 1
ATOM 739 N N . LYS A 1 89 ? 11.506 6.889 -15.012 1.00 68.25 89 LYS A N 1
ATOM 740 C CA . LYS A 1 89 ? 12.422 7.071 -13.879 1.00 68.25 89 LYS A CA 1
ATOM 741 C C . LYS A 1 89 ? 12.090 8.364 -13.137 1.00 68.25 89 LYS A C 1
ATOM 743 O O . LYS A 1 89 ? 12.182 9.447 -13.708 1.00 68.25 89 LYS A O 1
ATOM 748 N N . SER A 1 90 ? 11.744 8.243 -11.858 1.00 65.31 90 SER A N 1
ATOM 749 C CA . SER A 1 90 ? 11.473 9.379 -10.980 1.00 65.31 90 SER A CA 1
ATOM 750 C C . SER A 1 90 ? 12.449 9.400 -9.809 1.00 65.31 90 SER A C 1
ATOM 752 O O . SER A 1 90 ? 12.417 8.535 -8.929 1.00 65.31 90 SER A O 1
ATOM 754 N N . ASP A 1 91 ? 13.273 10.447 -9.745 1.00 64.06 91 ASP A N 1
ATOM 755 C CA . ASP A 1 91 ? 14.176 10.690 -8.614 1.00 64.06 91 ASP A CA 1
ATOM 756 C C . ASP A 1 91 ? 13.416 10.871 -7.290 1.00 64.06 91 ASP A C 1
ATOM 758 O O . ASP A 1 91 ? 13.964 10.633 -6.211 1.00 64.06 91 ASP A O 1
ATOM 762 N N . GLN A 1 92 ? 12.149 11.299 -7.350 1.00 60.62 92 GLN A N 1
ATOM 763 C CA . GLN A 1 92 ? 11.292 11.433 -6.172 1.00 60.62 92 GLN A CA 1
ATOM 764 C C . GLN A 1 92 ? 10.946 10.070 -5.575 1.00 60.62 92 GLN A C 1
ATOM 766 O O . GLN A 1 92 ? 11.105 9.904 -4.366 1.00 60.62 92 GLN A O 1
ATOM 771 N N . LEU A 1 93 ? 10.562 9.085 -6.398 1.00 63.31 93 LEU A N 1
ATOM 772 C CA . LEU A 1 93 ? 10.300 7.735 -5.898 1.00 63.31 93 LEU A CA 1
ATOM 773 C C . LEU A 1 93 ? 11.577 7.117 -5.324 1.00 63.31 93 LEU A C 1
ATOM 775 O O . LEU A 1 93 ? 11.546 6.545 -4.240 1.00 63.31 93 LEU A O 1
ATOM 779 N N . MET A 1 94 ? 12.717 7.277 -5.999 1.00 63.59 94 MET A N 1
ATOM 780 C CA . MET A 1 94 ? 13.991 6.753 -5.498 1.00 63.59 94 MET A CA 1
ATOM 781 C C . MET A 1 94 ? 14.350 7.316 -4.121 1.00 63.59 94 MET A C 1
ATOM 783 O O . MET A 1 94 ? 14.783 6.567 -3.245 1.00 63.59 94 MET A O 1
ATOM 787 N N . ARG A 1 95 ? 14.123 8.614 -3.883 1.00 65.94 95 ARG A N 1
ATOM 788 C CA . ARG A 1 95 ? 14.326 9.214 -2.554 1.00 65.94 95 ARG A CA 1
ATOM 789 C C . ARG A 1 95 ? 13.390 8.621 -1.509 1.00 65.94 95 ARG A C 1
ATOM 791 O O . ARG A 1 95 ? 13.839 8.341 -0.400 1.00 65.94 95 ARG A O 1
ATOM 798 N N . VAL A 1 96 ? 12.131 8.390 -1.869 1.00 64.44 96 VAL A N 1
ATOM 799 C CA . VAL A 1 96 ? 11.148 7.745 -0.997 1.00 64.44 96 VAL A CA 1
ATOM 800 C C . VAL A 1 96 ? 11.564 6.317 -0.657 1.00 64.44 96 VAL A C 1
ATOM 802 O O . VAL A 1 96 ? 11.661 5.987 0.520 1.00 64.44 96 VAL A O 1
ATOM 805 N N . VAL A 1 97 ? 11.859 5.483 -1.657 1.00 63.22 97 VAL A N 1
ATOM 806 C CA . VAL A 1 97 ? 12.242 4.076 -1.465 1.00 63.22 97 VAL A CA 1
ATOM 807 C C . VAL A 1 97 ? 13.511 3.978 -0.621 1.00 63.22 97 VAL A C 1
ATOM 809 O O . VAL A 1 97 ? 13.564 3.195 0.324 1.00 63.22 97 VAL A 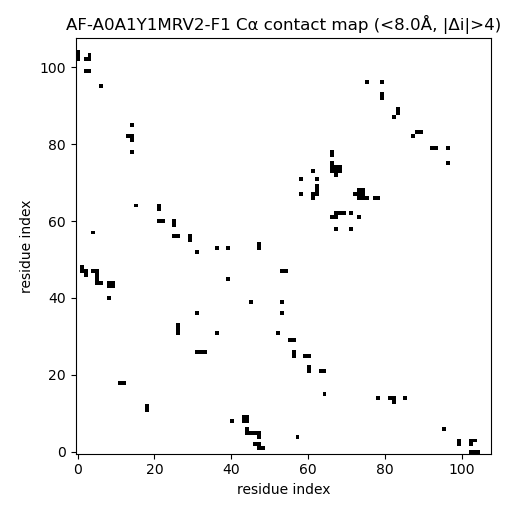O 1
ATOM 812 N N . VAL A 1 98 ? 14.523 4.807 -0.897 1.00 65.38 98 VAL A N 1
ATOM 813 C CA . VAL A 1 98 ? 15.764 4.847 -0.107 1.00 65.38 98 VAL A CA 1
ATOM 814 C C . VAL A 1 98 ? 15.500 5.291 1.334 1.00 65.38 98 VAL A C 1
ATOM 816 O O . VAL A 1 98 ? 16.067 4.714 2.262 1.00 65.38 98 VAL A O 1
ATOM 819 N N . HIS A 1 99 ? 14.641 6.291 1.544 1.00 64.00 99 HIS A N 1
ATOM 820 C CA . HIS A 1 99 ? 14.250 6.728 2.884 1.00 64.00 99 HIS A CA 1
ATOM 821 C C . HIS A 1 99 ? 13.487 5.626 3.641 1.00 64.00 99 HIS A C 1
ATOM 823 O O . HIS A 1 99 ? 13.750 5.385 4.820 1.00 64.00 99 HIS A O 1
ATOM 829 N N . CYS A 1 100 ? 12.610 4.893 2.953 1.00 60.97 100 CYS A N 1
ATOM 830 C CA . CYS A 1 100 ? 11.823 3.798 3.520 1.00 60.97 100 CYS A CA 1
ATOM 831 C C . CYS A 1 100 ? 12.689 2.578 3.875 1.00 60.97 100 CYS A C 1
ATOM 833 O O . CYS A 1 100 ? 12.602 2.056 4.986 1.00 60.97 100 CYS A O 1
ATOM 835 N N . LYS A 1 101 ? 13.611 2.169 2.992 1.00 62.47 101 LYS A N 1
ATOM 836 C CA . LYS A 1 101 ? 14.571 1.089 3.285 1.00 62.47 101 LYS A CA 1
ATOM 837 C C . LYS A 1 101 ? 15.430 1.407 4.517 1.00 62.47 101 LYS A C 1
ATOM 839 O O . LYS A 1 101 ? 15.677 0.522 5.323 1.00 62.47 101 LYS A O 1
ATOM 844 N N . LYS A 1 102 ? 15.838 2.669 4.707 1.00 60.25 102 LYS A N 1
ATOM 845 C CA . LYS A 1 102 ? 16.642 3.100 5.872 1.00 60.25 102 LYS A CA 1
ATOM 846 C C . LYS A 1 102 ? 15.863 3.181 7.186 1.00 60.25 102 LYS A C 1
ATOM 848 O O . LYS A 1 102 ? 16.465 3.084 8.247 1.00 60.25 102 LYS A O 1
ATOM 853 N N . THR A 1 103 ? 14.552 3.397 7.124 1.00 50.34 103 THR A N 1
ATOM 854 C CA . THR A 1 103 ? 13.672 3.493 8.304 1.00 50.34 103 THR A CA 1
ATOM 855 C C . THR A 1 103 ? 13.030 2.154 8.677 1.00 50.34 103 THR A C 1
ATOM 857 O O . THR A 1 103 ? 12.322 2.064 9.682 1.00 50.34 103 THR A O 1
ATOM 860 N N . THR A 1 104 ? 13.298 1.097 7.904 1.00 43.94 104 THR A N 1
ATOM 861 C CA . THR A 1 104 ? 13.015 -0.288 8.287 1.00 43.94 104 THR A CA 1
ATOM 862 C C . THR A 1 104 ? 14.111 -0.722 9.259 1.00 43.94 104 THR A C 1
ATOM 864 O O . THR A 1 104 ? 15.265 -0.808 8.840 1.00 43.94 104 THR A O 1
ATOM 867 N N . PRO A 1 105 ? 13.820 -0.967 10.550 1.00 41.44 105 PRO A N 1
ATOM 868 C CA . PRO A 1 105 ? 14.811 -1.563 11.425 1.00 41.44 105 PRO A CA 1
ATOM 869 C C . PRO A 1 105 ? 15.060 -2.973 10.891 1.00 41.44 105 PRO A C 1
ATOM 871 O O . PRO A 1 105 ? 14.182 -3.830 10.975 1.00 41.44 105 PRO A O 1
ATOM 874 N N . THR A 1 106 ? 16.232 -3.218 10.306 1.00 39.25 106 THR A N 1
ATOM 875 C CA . THR A 1 106 ? 16.798 -4.568 10.292 1.00 39.25 106 THR A CA 1
ATOM 876 C C . THR A 1 106 ? 16.776 -5.041 11.732 1.00 39.25 106 THR A C 1
ATOM 878 O O . THR A 1 106 ? 17.377 -4.381 12.578 1.00 39.25 106 THR A O 1
ATOM 881 N N . GLY A 1 107 ? 16.016 -6.103 12.001 1.00 40.72 107 GLY A N 1
ATOM 882 C CA . GLY A 1 107 ? 15.782 -6.594 13.349 1.00 40.72 107 GLY A CA 1
ATOM 883 C C . GLY A 1 107 ? 17.065 -6.651 14.173 1.00 40.72 107 GLY A C 1
ATOM 884 O O . GLY A 1 107 ? 17.998 -7.369 13.817 1.00 40.72 107 GLY A O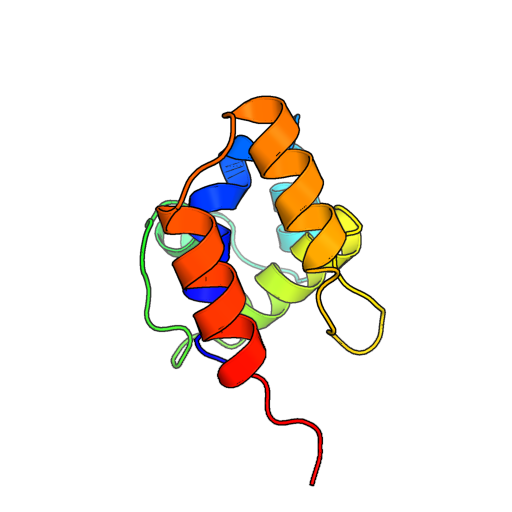 1
ATOM 885 N N . GLN A 1 108 ? 17.059 -5.880 15.257 1.00 30.38 108 GLN A N 1
ATOM 886 C CA . GLN A 1 108 ? 17.678 -6.162 16.546 1.00 30.38 108 GLN A CA 1
ATOM 887 C C . GLN A 1 108 ? 16.829 -5.485 17.618 1.00 30.38 108 GLN A C 1
ATOM 889 O O . GLN A 1 108 ? 16.446 -4.311 17.407 1.00 30.38 108 GLN A O 1
#

pLDDT: mean 71.17, std 14.8, range [30.38, 92.31]

Organism: Photinus pyralis (NCBI:txid7054)

Mean predicted aligned error: 9.04 Å

InterPro domains:
  IPR006170 Pheromone/general odorant binding protein [PF01395] (23-103)
  IPR036728 Pheromone/general odorant binding protein superfamily [G3DSA:1.10.238.20] (19-108)
  IPR036728 Pheromone/general odorant binding protein superfamily [SSF47565] (11-105)

Radius of gyration: 13.64 Å; Cα contacts (8 Å, |Δi|>4): 79; chains: 1; bounding box: 35×25×33 Å